Protein AF-A0A932WQ73-F1 (afdb_monomer)

Mean predicted aligned error: 16.13 Å

Radius of gyration: 24.66 Å; Cα contacts (8 Å, |Δi|>4): 97; chains: 1; bounding box: 41×48×71 Å

Solvent-accessible surface area (backbone atoms only — not comparable to full-atom values): 8072 Å² total; per-residue (Å²): 142,86,82,85,85,85,81,82,88,81,91,80,90,79,90,80,90,80,81,87,82,84,76,92,76,83,89,75,94,74,81,85,86,82,84,80,78,87,83,70,95,74,75,96,64,82,80,84,58,67,62,30,57,47,76,45,36,44,46,94,71,29,36,89,84,31,66,69,49,33,51,52,28,50,75,71,66,36,50,32,80,92,73,76,37,37,39,93,65,34,45,89,84,40,56,68,51,46,56,57,39,32,50,54,40,23,74,75,68,78,43,79,59,70,77,46,60,125

pLDDT: mean 77.66, std 22.3, range [39.38, 98.56]

Sequence (118 aa):
MKTCRFISIALLLALGCNGPTAPDTAKSNKEPVTTAGPADKKHEHTHDGWWCDEHGVPEEVCGLCNSKLAAEFQKKGDWCKEHDRPDSQCFLCHPELEAKFAAQYEAKYGKQPPKPKS

Secondary structure (DSSP, 8-state):
-----------------------------------S------------SSEETTTTEEGGG-TTT-HHHHHHHHHTT--BTTTTB-GGG-TTT-HHHHHHHHHHHHHHHSSPPPPP--

Structure (mmCIF, N/CA/C/O backbone):
data_AF-A0A932WQ73-F1
#
_entry.id   AF-A0A932WQ73-F1
#
loop_
_atom_site.group_PDB
_atom_site.id
_atom_site.type_symbol
_atom_site.label_atom_id
_atom_site.label_alt_id
_atom_site.label_comp_id
_atom_site.label_asym_id
_atom_site.label_entity_id
_atom_site.label_seq_id
_atom_site.pdbx_PDB_ins_code
_atom_site.Cartn_x
_atom_site.Cartn_y
_atom_site.Cartn_z
_atom_site.occupancy
_atom_site.B_iso_or_equiv
_atom_site.auth_seq_id
_atom_site.auth_comp_id
_atom_site.auth_asym_id
_atom_site.auth_atom_id
_atom_site.pdbx_PDB_model_num
ATOM 1 N N . MET A 1 1 ? 2.482 2.596 -48.021 1.00 55.72 1 MET A N 1
ATOM 2 C CA . MET A 1 1 ? 3.558 3.063 -48.926 1.00 55.72 1 MET A CA 1
ATOM 3 C C . MET A 1 1 ? 3.267 4.500 -49.334 1.00 55.72 1 MET A C 1
ATOM 5 O O . MET A 1 1 ? 2.332 4.680 -50.102 1.00 55.72 1 MET A O 1
ATOM 9 N N . LYS A 1 2 ? 3.984 5.484 -48.773 1.00 48.22 2 LYS A N 1
ATOM 10 C CA . LYS A 1 2 ? 4.381 6.780 -49.369 1.00 48.22 2 LYS A CA 1
ATOM 11 C C . LYS A 1 2 ? 4.991 7.645 -48.264 1.00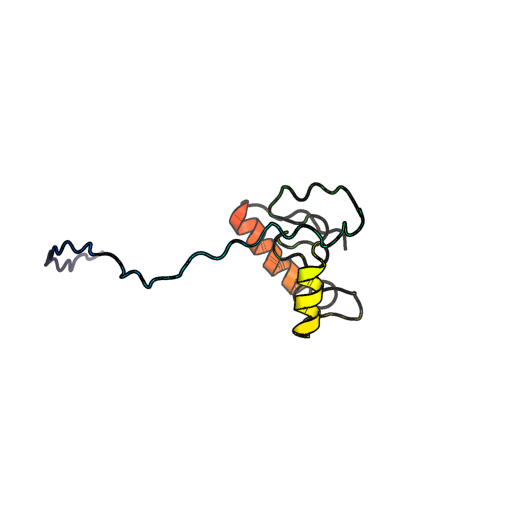 48.22 2 LYS A C 1
ATOM 13 O O . LYS A 1 2 ? 4.388 7.881 -47.225 1.00 48.22 2 LYS A O 1
ATOM 18 N N . THR A 1 3 ? 6.243 7.976 -48.501 1.00 51.44 3 THR A N 1
ATOM 19 C CA . THR A 1 3 ? 7.252 8.562 -47.628 1.00 51.44 3 THR A CA 1
ATOM 20 C C . THR A 1 3 ? 7.220 10.090 -47.617 1.00 51.44 3 THR A C 1
ATOM 22 O O . THR A 1 3 ? 6.694 10.714 -48.533 1.00 51.44 3 THR A O 1
ATOM 25 N N . CYS A 1 4 ? 7.934 10.638 -46.630 1.00 48.28 4 CYS A N 1
ATOM 26 C CA . CYS A 1 4 ? 8.635 11.925 -46.633 1.00 48.28 4 CYS A CA 1
ATOM 27 C C . CYS A 1 4 ? 7.814 13.217 -46.682 1.00 48.28 4 CYS A C 1
ATOM 29 O O . CYS A 1 4 ? 7.435 13.688 -47.749 1.00 48.28 4 CYS A O 1
ATOM 31 N N . ARG A 1 5 ? 7.812 13.921 -45.544 1.00 60.69 5 ARG A N 1
ATOM 32 C CA . ARG A 1 5 ? 8.319 15.300 -45.492 1.00 60.69 5 ARG A CA 1
ATOM 33 C C . ARG A 1 5 ? 9.200 15.472 -44.254 1.00 60.69 5 ARG A C 1
ATOM 35 O O . ARG A 1 5 ? 8.714 15.733 -43.163 1.00 60.69 5 ARG A O 1
ATOM 42 N N . PHE A 1 6 ? 10.501 15.280 -44.453 1.00 50.97 6 PHE A N 1
ATOM 43 C CA . PHE A 1 6 ? 11.533 15.795 -43.562 1.00 50.97 6 PHE A CA 1
ATOM 44 C C . PHE A 1 6 ? 11.667 17.295 -43.833 1.00 50.97 6 PHE A C 1
ATOM 46 O O . PHE A 1 6 ? 11.963 17.686 -44.962 1.00 50.97 6 PHE A O 1
ATOM 53 N N . ILE A 1 7 ? 11.434 18.120 -42.816 1.00 65.19 7 ILE A N 1
ATOM 54 C CA . ILE A 1 7 ? 11.855 19.521 -42.800 1.00 65.19 7 ILE A CA 1
ATOM 55 C C . ILE A 1 7 ? 12.952 19.604 -41.742 1.00 65.19 7 ILE A C 1
ATOM 57 O O . ILE A 1 7 ? 12.689 19.539 -40.544 1.00 65.19 7 ILE A O 1
ATOM 61 N N . SER A 1 8 ? 14.189 19.653 -42.226 1.00 54.38 8 SER A N 1
ATOM 62 C CA . SER A 1 8 ? 15.370 20.070 -41.470 1.00 54.38 8 SER A CA 1
ATOM 63 C C . SER A 1 8 ? 15.388 21.596 -41.311 1.00 54.38 8 SER A C 1
ATOM 65 O O . SER A 1 8 ? 14.662 22.280 -42.031 1.00 54.38 8 SER A O 1
ATOM 67 N N . ILE A 1 9 ? 16.327 22.081 -40.478 1.00 57.19 9 ILE A N 1
ATOM 68 C CA . ILE A 1 9 ? 16.728 23.479 -40.167 1.00 57.19 9 ILE A CA 1
ATOM 69 C C . ILE A 1 9 ? 16.149 23.910 -38.797 1.00 57.19 9 ILE A C 1
ATOM 71 O O . ILE A 1 9 ? 14.952 23.814 -38.591 1.00 57.19 9 ILE A O 1
ATOM 75 N N . ALA A 1 10 ? 16.893 24.367 -37.785 1.00 56.12 10 ALA A N 1
ATOM 76 C CA . ALA A 1 10 ? 18.275 24.826 -37.678 1.00 56.12 10 ALA A CA 1
ATOM 77 C C . ALA A 1 10 ? 18.835 24.565 -36.268 1.00 56.12 10 ALA A C 1
ATOM 79 O O . ALA A 1 10 ? 18.133 24.622 -35.262 1.00 56.12 10 ALA A O 1
ATOM 80 N N . LEU A 1 11 ? 20.147 24.363 -36.256 1.00 58.19 11 LEU A N 1
ATOM 81 C CA . LEU A 1 11 ? 21.073 24.446 -35.138 1.00 58.19 11 LEU A CA 1
ATOM 82 C C . LEU A 1 11 ? 21.112 25.875 -34.557 1.00 58.19 11 LEU A C 1
ATOM 84 O O . LEU A 1 11 ? 21.349 26.822 -35.304 1.00 58.19 11 LEU A O 1
ATOM 88 N N . LEU A 1 12 ? 20.979 26.018 -33.236 1.00 59.03 12 LEU A N 1
ATOM 89 C CA . LEU A 1 12 ? 21.418 27.197 -32.480 1.00 59.03 12 LEU A CA 1
ATOM 90 C C . LEU A 1 12 ? 22.063 26.725 -31.171 1.00 59.03 12 LEU A C 1
ATOM 92 O O . LEU A 1 12 ? 21.389 26.251 -30.259 1.00 59.03 12 LEU A O 1
ATOM 96 N N . LEU A 1 13 ? 23.393 26.825 -31.120 1.00 57.06 13 LEU A N 1
ATOM 97 C CA . LEU A 1 13 ? 24.189 26.716 -29.903 1.00 57.06 13 LEU A CA 1
ATOM 98 C C . LEU A 1 13 ? 24.054 28.007 -29.087 1.00 57.06 13 LEU A C 1
ATOM 100 O O . LEU A 1 13 ? 24.279 29.091 -29.620 1.00 57.06 13 LEU A O 1
ATOM 104 N N . ALA A 1 14 ? 23.822 27.877 -27.784 1.00 60.72 14 ALA A N 1
ATOM 105 C CA . ALA A 1 14 ? 24.261 28.863 -26.804 1.00 60.72 14 ALA A CA 1
ATOM 106 C C . ALA A 1 14 ? 24.668 28.135 -25.517 1.00 60.72 14 ALA A C 1
ATOM 108 O O . ALA A 1 14 ? 23.843 27.533 -24.833 1.00 60.72 14 ALA A O 1
ATOM 109 N N . LEU A 1 15 ? 25.971 28.169 -25.229 1.00 59.59 15 LEU A N 1
ATOM 110 C CA . LEU A 1 15 ? 26.528 27.847 -23.923 1.00 59.59 15 LEU A CA 1
ATOM 111 C C . LEU A 1 15 ? 26.069 28.904 -22.912 1.00 59.59 15 LEU A C 1
ATOM 113 O O . LEU A 1 15 ? 26.158 30.099 -23.187 1.00 59.59 15 LEU A O 1
ATOM 117 N N . GLY A 1 16 ? 25.657 28.466 -21.724 1.00 44.72 16 GLY A N 1
ATOM 118 C CA . GLY A 1 16 ? 25.342 29.353 -20.610 1.00 44.72 16 GLY A CA 1
ATOM 119 C C . GLY A 1 16 ? 25.384 28.623 -19.272 1.00 44.72 16 GLY A C 1
ATOM 120 O O . GLY A 1 16 ? 24.346 28.253 -18.739 1.00 44.72 16 GLY A O 1
ATOM 121 N N . CYS A 1 17 ? 26.585 28.431 -18.724 1.00 49.69 17 CYS A N 1
ATOM 122 C CA . CYS A 1 17 ? 26.777 28.300 -17.280 1.00 49.69 17 CYS A CA 1
ATOM 123 C C . CYS A 1 17 ? 26.921 29.713 -16.710 1.00 49.69 17 CYS A C 1
ATOM 125 O O . CYS A 1 17 ? 27.863 30.410 -17.079 1.00 49.69 17 CYS A O 1
ATOM 127 N N . ASN A 1 18 ? 26.053 30.121 -15.786 1.00 51.62 18 ASN A N 1
ATOM 128 C CA . ASN A 1 18 ? 26.478 31.007 -14.707 1.00 51.62 18 ASN A CA 1
ATOM 129 C C . ASN A 1 18 ? 25.588 30.812 -13.477 1.00 51.62 18 ASN A C 1
ATOM 131 O O . ASN A 1 18 ? 24.363 30.836 -13.570 1.00 51.62 18 ASN A O 1
ATOM 135 N N . GLY A 1 19 ? 26.253 30.504 -12.364 1.00 50.69 19 GLY A N 1
ATOM 136 C CA . GLY A 1 19 ? 25.677 29.924 -11.158 1.00 50.69 19 GLY A CA 1
ATOM 137 C C . GLY A 1 19 ? 24.808 30.866 -10.317 1.00 50.69 19 GLY A C 1
ATOM 138 O O . GLY A 1 1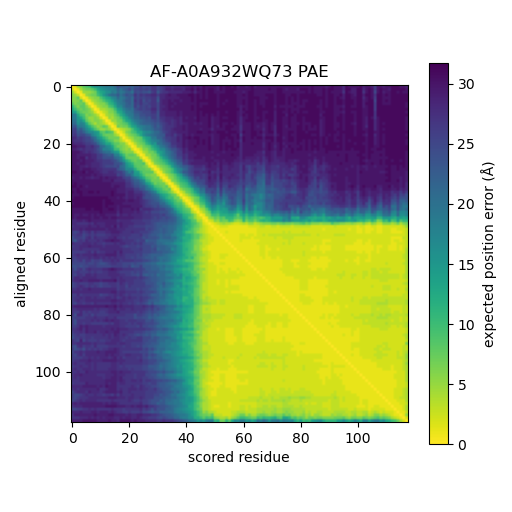9 ? 24.829 32.084 -10.500 1.00 50.69 19 GLY A O 1
ATOM 139 N N . PRO A 1 20 ? 24.046 30.292 -9.371 1.00 52.12 20 PRO A N 1
ATOM 140 C CA . PRO A 1 20 ? 23.205 31.044 -8.460 1.00 52.12 20 PRO A CA 1
ATOM 141 C C . PRO A 1 20 ? 24.027 31.758 -7.381 1.00 52.12 20 PRO A C 1
ATOM 143 O O . PRO A 1 20 ? 24.887 31.187 -6.711 1.00 52.12 20 PRO A O 1
ATOM 146 N N . THR A 1 21 ? 23.691 33.032 -7.234 1.00 43.97 21 THR A N 1
ATOM 147 C CA . THR A 1 21 ? 23.991 33.944 -6.134 1.00 43.97 21 THR A CA 1
ATOM 148 C C . THR A 1 21 ? 23.830 33.295 -4.761 1.00 43.97 21 THR A C 1
ATOM 150 O O . THR A 1 21 ? 22.774 32.746 -4.444 1.00 43.97 21 THR A O 1
ATOM 153 N N . ALA A 1 22 ? 24.863 33.435 -3.933 1.00 54.09 22 ALA A N 1
ATOM 154 C CA . ALA A 1 22 ? 24.795 33.216 -2.497 1.00 54.09 22 ALA A CA 1
ATOM 155 C C . ALA A 1 22 ? 23.974 34.327 -1.820 1.00 54.09 22 ALA A C 1
ATOM 157 O O . ALA A 1 22 ? 24.160 35.502 -2.143 1.00 54.09 22 ALA A O 1
ATOM 158 N N . PRO A 1 23 ? 23.132 33.979 -0.840 1.00 51.81 23 PRO A N 1
ATOM 159 C CA . PRO A 1 23 ? 22.888 34.831 0.305 1.00 51.81 23 PRO A CA 1
ATOM 160 C C . PRO A 1 23 ? 23.623 34.274 1.526 1.00 51.81 23 PRO A C 1
ATOM 162 O O . PRO A 1 23 ? 23.574 33.080 1.828 1.00 51.81 23 PRO A O 1
ATOM 165 N N . ASP A 1 24 ? 24.307 35.176 2.219 1.00 50.38 24 ASP A N 1
ATOM 166 C CA . ASP A 1 24 ? 24.911 34.982 3.524 1.00 50.38 24 ASP A CA 1
ATOM 167 C C . ASP A 1 24 ? 23.978 34.238 4.484 1.00 50.38 24 ASP A C 1
ATOM 169 O O . ASP A 1 24 ? 22.825 34.617 4.701 1.00 50.38 24 ASP A O 1
ATOM 173 N N . THR A 1 25 ? 24.495 33.214 5.156 1.00 42.91 25 THR A N 1
ATOM 174 C CA . THR A 1 25 ? 23.986 32.902 6.488 1.00 42.91 25 THR A CA 1
ATOM 175 C C . THR A 1 25 ? 25.123 32.475 7.388 1.00 42.91 25 THR A C 1
ATOM 177 O O . THR A 1 25 ? 25.761 31.435 7.233 1.00 42.91 25 THR A O 1
ATOM 180 N N . ALA A 1 26 ? 25.369 33.373 8.330 1.00 47.31 26 ALA A N 1
ATOM 181 C CA . ALA A 1 26 ? 26.181 33.203 9.503 1.00 47.31 26 ALA A CA 1
ATOM 182 C C . ALA A 1 26 ? 25.976 31.832 10.164 1.00 47.31 26 ALA A C 1
ATOM 184 O O . ALA A 1 26 ? 24.868 31.419 10.498 1.00 47.31 26 ALA A O 1
ATOM 185 N N . LYS A 1 27 ? 27.111 31.179 10.399 1.00 46.78 27 LYS A N 1
ATOM 186 C CA . LYS A 1 27 ? 27.469 30.452 11.618 1.00 46.78 27 LYS A CA 1
ATOM 187 C C . LYS A 1 27 ? 26.372 30.416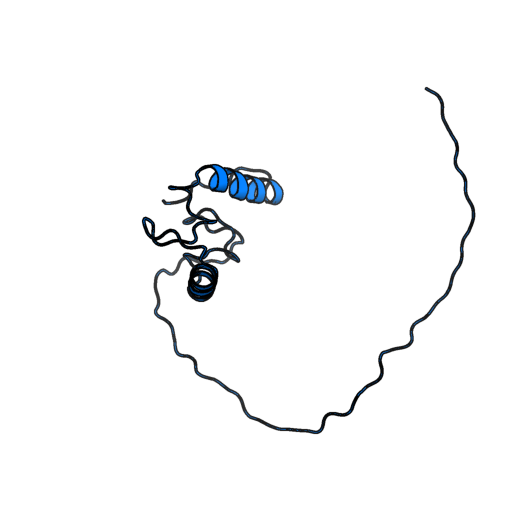 12.692 1.00 46.78 27 LYS A C 1
ATOM 189 O O . LYS A 1 27 ? 26.169 31.386 13.415 1.00 46.78 27 LYS A O 1
ATOM 194 N N . SER A 1 28 ? 25.788 29.240 12.890 1.00 43.84 28 SER A N 1
ATOM 195 C CA . SER A 1 28 ? 25.268 28.848 14.195 1.00 43.84 28 SER A CA 1
ATOM 196 C C . SER A 1 28 ? 25.561 27.372 14.421 1.00 43.84 28 SER A C 1
ATOM 198 O O . SER A 1 28 ? 24.977 26.493 13.792 1.00 43.84 28 SER A O 1
ATOM 200 N N . ASN A 1 29 ? 26.521 27.120 15.309 1.00 52.41 29 ASN A N 1
ATOM 201 C CA . ASN A 1 29 ? 26.659 25.838 15.979 1.00 52.41 29 ASN A CA 1
ATOM 202 C C . ASN A 1 29 ? 25.345 25.538 16.709 1.00 52.41 29 ASN A C 1
ATOM 204 O O . ASN A 1 29 ? 24.973 26.275 17.624 1.00 52.41 29 ASN A O 1
ATOM 208 N N . LYS A 1 30 ? 24.723 24.398 16.415 1.00 47.50 30 LYS A N 1
ATOM 209 C CA . LYS A 1 30 ? 24.035 23.641 17.456 1.00 47.50 30 LYS A CA 1
ATOM 210 C C . LYS A 1 30 ? 24.234 22.151 17.219 1.00 47.50 30 LYS A C 1
ATOM 212 O O . LYS A 1 30 ? 23.943 21.619 16.157 1.00 47.50 30 LYS A O 1
ATOM 217 N N . GLU A 1 31 ? 24.814 21.570 18.250 1.00 48.47 31 GLU A N 1
ATOM 218 C CA . GLU A 1 31 ? 25.047 20.170 18.565 1.00 48.47 31 GLU A CA 1
ATOM 219 C C . GLU A 1 31 ? 23.899 19.189 18.244 1.00 48.47 31 GLU A C 1
ATOM 221 O O . GLU A 1 31 ? 22.765 19.605 17.988 1.00 48.47 31 GLU A O 1
ATOM 226 N N . PRO A 1 32 ? 24.202 17.874 18.243 1.00 53.06 32 PRO A N 1
ATOM 227 C CA . PRO A 1 32 ? 23.391 16.839 17.620 1.00 53.06 32 PRO A CA 1
ATOM 228 C C . PRO A 1 32 ? 22.136 16.548 18.439 1.00 53.06 32 PRO A C 1
ATOM 230 O O . PRO A 1 32 ? 22.204 16.334 19.648 1.00 53.06 32 PRO A O 1
ATOM 233 N N . VAL A 1 33 ? 20.984 16.464 17.772 1.00 45.03 33 VAL A N 1
ATOM 234 C CA . VAL A 1 33 ? 19.781 15.905 18.392 1.00 45.03 33 VAL A CA 1
ATOM 235 C C . VAL A 1 33 ? 19.714 14.416 18.078 1.00 45.03 33 VAL A C 1
ATOM 237 O O . VAL A 1 33 ? 19.186 13.968 17.065 1.00 45.03 33 VAL A O 1
ATOM 240 N N . THR A 1 34 ? 20.307 13.638 18.976 1.00 44.81 34 THR A N 1
ATOM 241 C CA . THR A 1 34 ? 19.795 12.302 19.252 1.00 44.81 34 THR A CA 1
ATOM 242 C C . THR A 1 34 ? 18.563 12.432 20.148 1.00 44.81 34 THR A C 1
ATOM 244 O O . THR A 1 34 ? 18.513 13.309 21.014 1.00 44.81 34 THR A O 1
ATOM 247 N N . THR A 1 35 ? 17.627 11.498 19.970 1.00 43.16 35 THR A N 1
ATOM 248 C CA . THR A 1 35 ? 16.501 11.109 20.846 1.00 43.16 35 THR A CA 1
ATOM 249 C C . THR A 1 35 ? 15.095 11.461 20.344 1.00 43.16 35 THR A C 1
ATOM 251 O O . THR A 1 35 ? 14.449 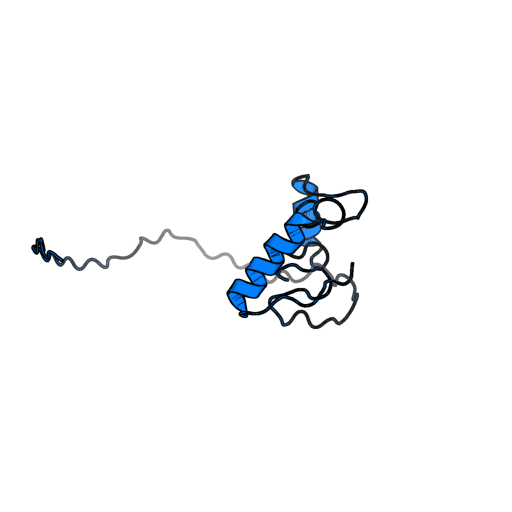12.396 20.807 1.00 43.16 35 THR A O 1
ATOM 254 N N . ALA A 1 36 ? 14.566 10.587 19.487 1.00 45.31 36 ALA A N 1
ATOM 255 C CA . ALA A 1 36 ? 13.258 9.978 19.723 1.00 45.31 36 ALA A CA 1
ATOM 256 C C . ALA A 1 36 ? 13.513 8.467 19.857 1.00 45.31 36 ALA A C 1
ATOM 258 O O . ALA A 1 36 ? 14.277 7.908 19.073 1.00 45.31 36 ALA A O 1
ATOM 259 N N . GLY A 1 37 ? 13.004 7.864 20.932 1.00 41.44 37 GLY A N 1
ATOM 260 C CA . GLY A 1 37 ? 13.413 6.545 21.416 1.00 41.44 37 GLY A CA 1
ATOM 261 C C . GLY A 1 37 ? 13.055 5.364 20.501 1.00 41.44 37 GLY A C 1
ATOM 262 O O . GLY A 1 37 ? 12.381 5.536 19.485 1.00 41.44 37 GLY A O 1
ATOM 263 N N . PRO A 1 38 ? 13.516 4.155 20.863 1.00 48.22 38 PRO A N 1
ATOM 264 C CA . PRO A 1 38 ? 13.285 2.944 20.090 1.00 48.22 38 PRO A CA 1
ATOM 265 C C . PRO A 1 38 ? 11.809 2.549 20.178 1.00 48.22 38 PRO A C 1
ATOM 267 O O . PRO A 1 38 ? 11.364 2.041 21.202 1.00 48.22 38 PRO A O 1
ATOM 270 N N . ALA A 1 39 ? 11.060 2.777 19.099 1.00 52.06 39 ALA A N 1
ATOM 271 C CA . ALA A 1 39 ? 9.782 2.113 18.888 1.00 52.06 39 ALA A CA 1
ATOM 272 C C . ALA A 1 39 ? 10.072 0.633 18.604 1.00 52.06 39 ALA A C 1
ATOM 274 O O . ALA A 1 39 ? 10.456 0.249 17.503 1.00 52.06 39 ALA A O 1
ATOM 275 N N . ASP A 1 40 ? 10.031 -0.142 19.681 1.00 50.03 40 ASP A N 1
ATOM 276 C CA . ASP A 1 40 ? 9.436 -1.469 19.772 1.00 50.03 40 ASP A CA 1
ATOM 277 C C . ASP A 1 40 ? 9.631 -2.392 18.563 1.00 50.03 40 ASP A C 1
ATOM 279 O O . ASP A 1 40 ? 8.948 -2.324 17.543 1.00 50.03 40 ASP A O 1
ATOM 283 N N . LYS A 1 41 ? 10.533 -3.357 18.751 1.00 60.69 41 LYS A N 1
A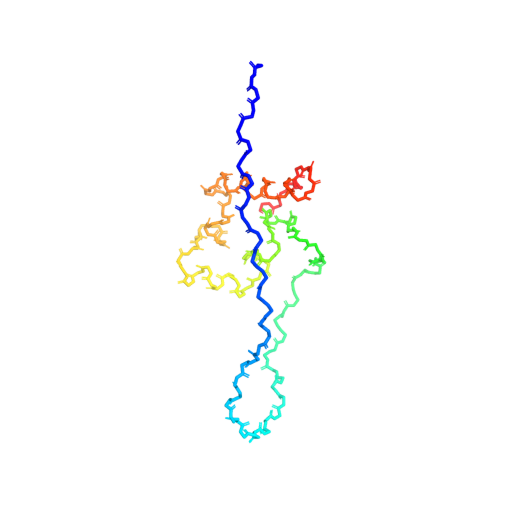TOM 284 C CA . LYS A 1 41 ? 10.659 -4.548 17.915 1.00 60.69 41 LYS A CA 1
ATOM 285 C C . LYS A 1 41 ? 9.292 -5.221 17.743 1.00 60.69 41 LYS A C 1
ATOM 287 O O . LYS A 1 41 ? 8.768 -5.802 18.696 1.00 60.69 41 LYS A O 1
ATOM 292 N N . LYS A 1 42 ? 8.767 -5.255 16.519 1.00 45.41 42 LYS A N 1
ATOM 293 C CA . LYS A 1 42 ? 7.776 -6.255 16.116 1.00 45.41 42 LYS A CA 1
ATOM 294 C C . LYS A 1 42 ? 8.078 -6.723 14.696 1.00 45.41 42 LYS A C 1
ATOM 296 O O . LYS A 1 42 ? 7.959 -5.963 13.751 1.00 45.41 42 LYS A O 1
ATOM 301 N N . HIS A 1 43 ? 8.481 -7.990 14.649 1.00 39.38 43 HIS A N 1
ATOM 302 C CA . HIS A 1 43 ? 8.907 -8.801 13.514 1.00 39.38 43 HIS A CA 1
ATOM 303 C C . HIS A 1 43 ? 10.140 -8.316 12.750 1.00 39.38 43 HIS A C 1
ATOM 305 O O . HIS A 1 43 ? 10.124 -7.356 11.994 1.00 39.38 43 HIS A O 1
ATOM 311 N N . GLU A 1 44 ? 11.220 -9.076 12.924 1.00 41.41 44 GLU A N 1
ATOM 312 C CA . GLU A 1 44 ? 12.369 -9.117 12.026 1.00 41.41 44 GLU A CA 1
ATOM 313 C C . GLU A 1 44 ? 11.925 -9.773 10.706 1.00 41.41 44 GLU A C 1
ATOM 315 O O . GLU A 1 44 ? 12.264 -10.911 10.396 1.00 41.41 44 GLU A O 1
ATOM 320 N N . HIS A 1 45 ? 11.069 -9.074 9.962 1.00 53.19 45 HIS A N 1
ATOM 321 C CA . HIS A 1 45 ? 10.955 -9.256 8.528 1.00 53.19 45 HIS A CA 1
ATOM 322 C C . HIS A 1 45 ? 11.953 -8.283 7.915 1.00 53.19 45 HIS A C 1
ATOM 324 O O . HIS A 1 45 ? 11.901 -7.072 8.126 1.00 53.19 45 HIS A O 1
ATOM 330 N N . THR A 1 46 ? 12.941 -8.837 7.229 1.00 56.88 46 THR A N 1
ATOM 331 C CA . THR A 1 46 ? 13.897 -8.079 6.435 1.00 56.88 46 THR A CA 1
ATOM 332 C C . THR A 1 46 ? 13.140 -7.358 5.319 1.00 56.88 46 THR A C 1
ATOM 334 O O . THR A 1 46 ? 12.896 -7.936 4.261 1.00 56.88 46 THR A O 1
ATOM 337 N N . HIS A 1 47 ? 12.749 -6.104 5.555 1.00 68.25 47 HIS A N 1
ATOM 338 C CA . HIS A 1 47 ? 12.175 -5.187 4.561 1.00 68.25 47 HIS A CA 1
ATOM 339 C C . HIS A 1 47 ? 13.260 -4.667 3.597 1.00 68.25 47 HIS A C 1
ATOM 341 O O . HIS A 1 47 ? 13.369 -3.472 3.335 1.00 68.25 47 HIS A O 1
ATOM 347 N N . ASP A 1 48 ? 14.117 -5.562 3.098 1.00 74.19 48 ASP A N 1
ATOM 348 C CA . ASP A 1 48 ? 15.244 -5.215 2.221 1.00 74.19 48 ASP A CA 1
ATOM 349 C C . ASP A 1 48 ? 14.809 -5.078 0.746 1.00 74.19 48 ASP A C 1
ATOM 351 O O . ASP A 1 48 ? 15.587 -4.663 -0.117 1.00 74.19 48 ASP A O 1
ATOM 355 N N . GLY A 1 49 ? 13.564 -5.457 0.436 1.00 87.81 49 GLY A N 1
ATOM 356 C CA . GLY A 1 49 ? 12.968 -5.407 -0.896 1.00 87.81 49 GLY A CA 1
ATOM 357 C C . GLY A 1 49 ? 12.139 -4.148 -1.159 1.00 87.81 49 GLY A C 1
ATOM 358 O O . GLY A 1 49 ? 11.851 -3.355 -0.275 1.00 87.81 49 GLY A O 1
ATOM 359 N N . TRP A 1 50 ? 11.718 -3.968 -2.415 1.00 95.31 50 TRP A N 1
ATOM 360 C CA . TRP A 1 50 ? 10.784 -2.893 -2.789 1.00 95.31 50 TRP A CA 1
ATOM 361 C C . TRP A 1 50 ? 9.320 -3.241 -2.470 1.00 95.31 50 TRP A C 1
ATOM 363 O O . TRP A 1 50 ? 8.487 -2.346 -2.365 1.00 95.31 50 TRP A O 1
ATOM 373 N N . TRP A 1 51 ? 8.991 -4.527 -2.340 1.00 96.00 51 TRP A N 1
ATOM 374 C CA . TRP A 1 51 ? 7.624 -5.028 -2.207 1.00 96.00 51 TRP A CA 1
ATOM 375 C C . TRP A 1 51 ? 7.388 -5.655 -0.836 1.00 96.00 51 TRP A C 1
ATOM 377 O O . TRP A 1 51 ? 8.206 -6.456 -0.392 1.00 96.00 51 TRP A O 1
ATOM 387 N N . CYS A 1 52 ? 6.256 -5.327 -0.213 1.00 95.00 52 CYS A N 1
ATOM 388 C CA . CYS A 1 52 ? 5.808 -5.943 1.025 1.00 95.00 52 CYS A CA 1
ATOM 389 C C . CYS A 1 52 ? 4.983 -7.193 0.702 1.00 95.00 52 CYS A C 1
ATOM 391 O O . CYS A 1 52 ? 3.810 -7.099 0.330 1.00 95.00 52 CYS A O 1
ATOM 393 N N . ASP A 1 53 ? 5.590 -8.369 0.858 1.00 92.81 53 ASP A N 1
ATOM 394 C CA . ASP A 1 53 ? 4.936 -9.655 0.576 1.00 92.81 53 ASP A CA 1
ATOM 395 C C . ASP A 1 53 ? 3.731 -9.924 1.489 1.00 92.81 53 ASP A C 1
ATOM 397 O O . ASP A 1 53 ? 2.839 -10.687 1.129 1.00 92.81 53 ASP A O 1
ATOM 401 N N . GLU A 1 54 ? 3.689 -9.309 2.671 1.00 92.81 54 GLU A N 1
ATOM 402 C CA . GLU A 1 54 ? 2.589 -9.486 3.619 1.00 92.81 54 GLU A CA 1
ATOM 403 C C . GLU A 1 54 ? 1.381 -8.633 3.227 1.00 92.81 54 GLU A C 1
ATOM 405 O O . GLU A 1 54 ? 0.276 -9.153 3.121 1.00 92.81 54 GLU A O 1
ATOM 410 N N . HIS A 1 55 ? 1.593 -7.355 2.909 1.00 94.38 55 HIS A N 1
ATOM 411 C CA . HIS A 1 55 ? 0.500 -6.395 2.730 1.00 94.38 55 HIS A CA 1
ATOM 412 C C . HIS A 1 55 ? 0.169 -6.067 1.267 1.00 94.38 55 HIS A C 1
ATOM 414 O O . HIS A 1 55 ? -0.811 -5.362 1.010 1.00 94.38 55 HIS A O 1
ATOM 420 N N . GLY A 1 56 ? 0.955 -6.577 0.312 1.00 95.25 56 GLY A N 1
ATOM 421 C CA . GLY A 1 56 ? 0.668 -6.505 -1.124 1.00 95.25 56 GLY A CA 1
ATOM 422 C C . GLY A 1 56 ? 0.792 -5.104 -1.717 1.00 95.25 56 GLY A C 1
ATOM 423 O O . GLY A 1 56 ? 0.057 -4.748 -2.636 1.00 95.25 56 GLY A O 1
ATOM 424 N N . VAL A 1 57 ? 1.697 -4.298 -1.167 1.00 96.81 57 VAL A N 1
ATOM 425 C CA . VAL A 1 57 ? 1.989 -2.927 -1.602 1.00 96.81 57 VAL A CA 1
ATOM 426 C C . VAL A 1 57 ? 3.502 -2.689 -1.583 1.00 96.81 57 VAL A C 1
ATOM 428 O O . VAL A 1 57 ? 4.226 -3.428 -0.912 1.00 96.81 57 VAL A O 1
ATOM 431 N N . PRO A 1 58 ? 4.02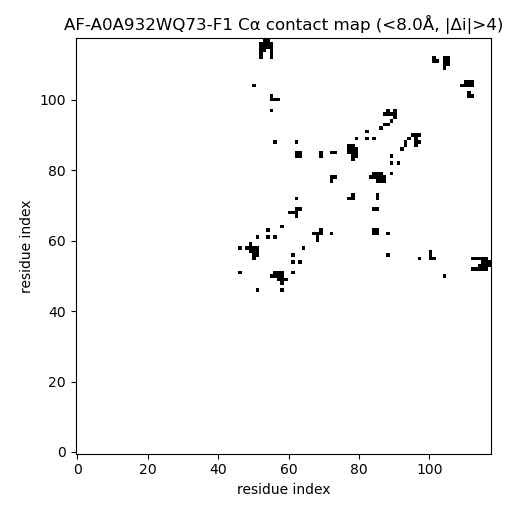0 -1.666 -2.283 1.00 96.88 58 PRO A N 1
ATOM 432 C CA . PRO A 1 58 ? 5.419 -1.280 -2.137 1.00 96.88 58 PRO A CA 1
ATOM 433 C C . PRO A 1 58 ? 5.753 -0.910 -0.685 1.00 96.88 58 PRO A C 1
ATOM 435 O O . PRO A 1 58 ? 4.974 -0.219 -0.026 1.00 96.88 58 PRO A O 1
ATOM 438 N N . GLU A 1 59 ? 6.920 -1.331 -0.197 1.00 95.44 59 GLU A N 1
ATOM 439 C CA . GLU A 1 59 ? 7.365 -1.098 1.189 1.00 95.44 59 GLU A CA 1
ATOM 440 C C . GLU A 1 59 ? 7.348 0.393 1.547 1.00 95.44 59 GLU A C 1
ATOM 442 O O . GLU A 1 59 ? 6.900 0.796 2.619 1.00 95.44 59 GLU A O 1
ATOM 447 N N . GLU A 1 60 ? 7.746 1.238 0.594 1.00 95.19 60 GLU A N 1
ATOM 448 C CA . GLU A 1 60 ? 7.793 2.693 0.751 1.00 95.19 60 GLU A CA 1
ATOM 449 C C . GLU A 1 60 ? 6.424 3.347 0.998 1.00 95.19 60 GLU A C 1
ATOM 451 O O . GLU A 1 60 ? 6.372 4.456 1.528 1.00 95.19 60 GLU A O 1
ATOM 456 N N . VAL A 1 61 ? 5.322 2.686 0.624 1.00 95.88 61 VAL A N 1
ATOM 457 C CA . VAL A 1 61 ? 3.958 3.181 0.857 1.00 95.88 61 VAL A CA 1
ATOM 458 C C . VAL A 1 61 ? 3.178 2.327 1.850 1.00 95.88 61 VAL A C 1
ATOM 460 O O . VAL A 1 61 ? 2.038 2.669 2.152 1.00 95.88 61 VAL A O 1
ATOM 463 N N . CYS A 1 62 ? 3.751 1.243 2.376 1.00 96.12 62 CYS A N 1
ATOM 464 C CA . CYS A 1 62 ? 3.038 0.316 3.244 1.00 96.12 62 CYS A CA 1
ATOM 465 C C . CYS A 1 62 ? 2.652 0.980 4.572 1.00 96.12 62 CYS A C 1
ATOM 467 O O . CYS A 1 62 ? 3.478 1.161 5.471 1.00 96.12 62 CYS A O 1
ATOM 469 N N . GLY A 1 63 ? 1.369 1.327 4.720 1.00 96.06 63 GLY A N 1
ATOM 470 C CA . GLY A 1 63 ? 0.870 1.943 5.949 1.00 96.06 63 GLY A CA 1
ATOM 471 C C . GLY A 1 63 ? 0.848 0.974 7.130 1.00 96.06 63 GLY A C 1
ATOM 472 O O . GLY A 1 63 ? 0.842 1.420 8.268 1.00 96.06 63 GLY A O 1
ATOM 473 N N . LEU A 1 64 ? 0.874 -0.337 6.875 1.00 94.88 64 LEU A N 1
ATOM 474 C CA . LEU A 1 64 ? 0.884 -1.362 7.922 1.00 94.88 64 LEU A CA 1
ATOM 475 C C . LEU A 1 64 ? 2.291 -1.648 8.468 1.00 94.88 64 LEU A C 1
ATOM 477 O O . LEU A 1 64 ? 2.429 -1.994 9.637 1.00 94.88 64 LEU A O 1
ATOM 481 N N . CYS A 1 65 ? 3.338 -1.426 7.669 1.00 94.69 65 CYS A N 1
ATOM 482 C CA . CYS A 1 65 ? 4.730 -1.559 8.116 1.00 94.69 65 CYS A CA 1
ATOM 483 C C . CYS A 1 65 ? 5.301 -0.249 8.682 1.00 94.69 65 CYS A C 1
ATOM 485 O O . CYS A 1 65 ? 6.224 -0.274 9.493 1.00 94.69 65 CYS A O 1
ATOM 487 N N . ASN A 1 66 ? 4.762 0.909 8.286 1.00 95.06 66 ASN A N 1
ATOM 488 C CA . ASN A 1 66 ? 5.279 2.213 8.693 1.00 95.06 66 ASN A CA 1
ATOM 489 C C . ASN A 1 66 ? 4.229 3.030 9.461 1.00 95.06 66 ASN A C 1
ATOM 491 O O . ASN A 1 66 ? 3.336 3.645 8.876 1.00 95.06 66 ASN A O 1
ATOM 495 N N . SER A 1 67 ? 4.398 3.117 10.783 1.00 95.88 67 SER A N 1
ATOM 496 C CA . SER A 1 67 ? 3.490 3.848 11.680 1.00 95.88 67 SER A CA 1
ATOM 497 C C . SER A 1 67 ? 3.381 5.343 11.366 1.00 95.88 67 SER A C 1
ATOM 499 O O . SER A 1 67 ? 2.322 5.943 11.557 1.00 95.88 67 SER A O 1
ATOM 501 N N . LYS A 1 68 ? 4.442 5.959 10.830 1.00 96.75 68 LYS A N 1
ATOM 502 C CA . LYS A 1 68 ? 4.396 7.355 10.382 1.00 96.75 68 LYS A CA 1
ATOM 503 C C . LYS A 1 68 ? 3.501 7.503 9.152 1.00 96.75 68 LYS A C 1
ATOM 505 O O . LYS A 1 68 ? 2.728 8.454 9.091 1.00 96.75 68 LYS A O 1
ATOM 510 N N . LEU A 1 69 ? 3.566 6.570 8.198 1.00 97.50 69 LEU A N 1
ATOM 511 C CA . LEU A 1 69 ? 2.648 6.563 7.054 1.00 97.50 69 LEU A CA 1
ATOM 512 C C . LEU A 1 69 ? 1.211 6.286 7.497 1.00 97.50 69 LEU A C 1
ATOM 514 O O . LEU A 1 69 ? 0.316 6.999 7.054 1.00 97.50 69 LEU A O 1
ATOM 518 N N . ALA A 1 70 ? 0.988 5.336 8.411 1.00 97.69 70 ALA A N 1
ATOM 519 C CA . ALA A 1 70 ? -0.333 5.087 8.994 1.00 97.69 70 ALA A CA 1
ATOM 520 C C . ALA A 1 70 ? -0.955 6.368 9.570 1.00 97.69 70 ALA A C 1
ATOM 522 O O . ALA A 1 70 ? -2.094 6.705 9.252 1.00 97.69 70 ALA A O 1
ATOM 523 N N . ALA A 1 71 ? -0.188 7.116 10.370 1.00 98.06 71 ALA A N 1
ATOM 524 C CA . ALA A 1 71 ? -0.641 8.375 10.952 1.00 98.06 71 ALA A CA 1
ATOM 525 C C . ALA A 1 71 ? -0.971 9.428 9.879 1.00 98.06 71 ALA A C 1
ATOM 527 O O . ALA A 1 71 ? -1.966 10.144 9.998 1.00 98.06 71 ALA A O 1
ATOM 528 N N . GLU A 1 72 ? -0.181 9.504 8.805 1.00 98.38 72 GLU A N 1
ATOM 529 C CA . GLU A 1 72 ? -0.448 10.406 7.681 1.00 98.38 72 GLU A CA 1
ATOM 530 C C . GLU A 1 72 ? -1.715 10.016 6.905 1.00 98.38 72 GLU A C 1
ATOM 532 O O . GLU A 1 72 ? -2.489 10.896 6.526 1.00 98.38 72 GLU A O 1
ATOM 537 N N . PHE A 1 73 ? -1.965 8.720 6.701 1.00 98.56 73 PHE A N 1
ATOM 538 C CA . PHE A 1 73 ? -3.202 8.215 6.100 1.00 98.56 73 PHE A CA 1
ATOM 539 C C . PHE A 1 73 ? -4.423 8.553 6.964 1.00 98.56 73 PHE A C 1
ATOM 541 O O . PHE A 1 73 ? -5.376 9.162 6.474 1.00 98.56 73 PHE A O 1
ATOM 548 N N . GLN A 1 74 ? -4.354 8.299 8.275 1.00 98.31 74 GLN A N 1
ATOM 549 C CA . GLN A 1 74 ? -5.410 8.662 9.228 1.00 98.31 74 GLN A CA 1
ATOM 550 C C . GLN A 1 74 ? -5.693 10.166 9.238 1.00 98.31 74 GLN A C 1
ATOM 552 O O . GLN A 1 74 ? -6.848 10.583 9.176 1.00 98.31 74 GLN A O 1
ATOM 557 N N . LYS A 1 75 ? -4.647 10.998 9.252 1.00 98.50 75 LYS A N 1
ATOM 558 C CA . LYS A 1 75 ? -4.774 12.460 9.205 1.00 98.50 75 LYS A CA 1
ATOM 559 C C . LYS A 1 75 ? -5.450 12.949 7.923 1.00 98.50 75 LYS A C 1
ATOM 561 O O . LYS A 1 75 ? -6.159 13.951 7.954 1.00 98.50 75 LYS A O 1
ATOM 566 N N . LYS A 1 76 ? -5.234 12.255 6.804 1.00 98.12 76 LYS A N 1
ATOM 567 C CA . LYS A 1 76 ? -5.878 12.537 5.512 1.00 98.12 76 LYS A CA 1
ATOM 568 C C . LYS A 1 76 ? -7.304 11.986 5.414 1.00 98.12 76 LYS A C 1
ATOM 570 O O . LYS A 1 76 ? -7.970 12.251 4.419 1.00 98.12 76 LYS A O 1
ATOM 575 N N . GLY A 1 77 ? -7.773 11.245 6.420 1.00 98.25 77 GLY A N 1
ATOM 576 C CA . GLY A 1 77 ? -9.058 10.546 6.386 1.00 98.25 77 GLY A CA 1
ATOM 577 C C . GLY A 1 77 ? -9.050 9.284 5.519 1.00 98.25 77 GLY A C 1
ATOM 578 O O . GLY A 1 77 ? -10.104 8.698 5.299 1.00 98.25 77 GLY A O 1
ATOM 579 N N . ASP A 1 78 ? -7.880 8.855 5.048 1.00 98.50 78 ASP A N 1
ATOM 580 C CA . ASP A 1 78 ? -7.686 7.654 4.239 1.00 98.50 78 ASP A CA 1
ATOM 581 C C . ASP A 1 78 ? -7.478 6.442 5.155 1.00 98.50 78 ASP A C 1
ATOM 583 O O . ASP A 1 78 ? -6.388 5.882 5.246 1.00 98.50 78 ASP A O 1
ATOM 587 N N . TRP A 1 79 ? -8.506 6.086 5.926 1.00 98.50 79 TRP A N 1
ATOM 588 C CA . TRP A 1 79 ? -8.425 4.999 6.900 1.00 98.50 79 TRP A CA 1
ATOM 589 C C . TRP A 1 79 ? -9.694 4.156 6.920 1.00 98.50 79 TRP A C 1
ATOM 591 O O . TRP A 1 79 ? -10.775 4.639 7.272 1.00 98.50 79 TRP A O 1
ATOM 601 N N . CYS A 1 80 ? -9.543 2.872 6.614 1.00 98.19 80 CYS A N 1
ATOM 602 C CA . CYS A 1 80 ? -10.587 1.881 6.783 1.00 98.19 80 CYS A CA 1
ATOM 603 C C . CYS A 1 80 ? -10.618 1.447 8.252 1.00 98.19 80 CYS A C 1
ATOM 605 O O . CYS A 1 80 ? -9.721 0.753 8.726 1.00 98.19 80 CYS A O 1
ATOM 607 N N . LYS A 1 81 ? -11.657 1.857 8.987 1.00 97.31 81 LYS A N 1
ATOM 608 C CA . LYS A 1 81 ? -11.810 1.524 10.415 1.00 97.31 81 LYS A CA 1
ATOM 609 C C . LYS A 1 81 ? -12.184 0.066 10.671 1.00 97.31 81 LYS A C 1
ATOM 611 O O . LYS A 1 81 ? -11.924 -0.429 11.754 1.00 97.31 81 LYS A O 1
ATOM 616 N N . GLU A 1 82 ? -12.826 -0.593 9.710 1.00 97.62 82 GLU A N 1
ATOM 617 C CA . GLU A 1 82 ? -13.254 -1.991 9.859 1.00 97.62 82 GLU A CA 1
ATOM 618 C C . GLU A 1 82 ? -12.068 -2.962 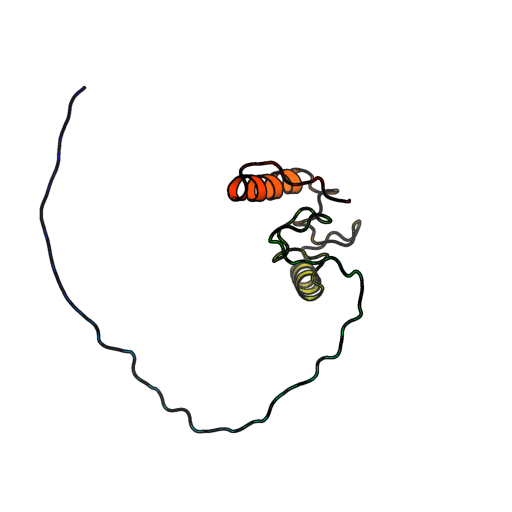9.793 1.00 97.62 82 GLU A C 1
ATOM 620 O O . GLU A 1 82 ? -12.085 -4.007 10.434 1.00 97.62 82 GLU A O 1
ATOM 625 N N . HIS A 1 83 ? -11.020 -2.581 9.055 1.00 96.12 83 HIS A N 1
ATOM 626 C CA . HIS A 1 83 ? -9.861 -3.426 8.764 1.00 96.12 83 HIS A CA 1
ATOM 627 C C . HIS A 1 83 ? -8.527 -2.804 9.207 1.00 96.12 83 HIS A C 1
ATOM 629 O O . HIS A 1 83 ? -7.472 -3.257 8.770 1.00 96.12 83 HIS A O 1
ATOM 635 N N . ASP A 1 84 ? -8.578 -1.743 10.022 1.00 96.25 84 ASP A N 1
ATOM 636 C CA . ASP A 1 84 ? -7.433 -1.049 10.632 1.00 96.25 84 ASP A CA 1
ATOM 637 C C . ASP A 1 84 ? -6.237 -0.812 9.693 1.00 96.25 84 ASP A C 1
ATOM 639 O O . ASP A 1 84 ? -5.075 -1.044 10.034 1.00 96.25 84 ASP A O 1
ATOM 643 N N . ARG A 1 85 ? -6.518 -0.318 8.484 1.00 96.56 85 ARG A N 1
ATOM 644 C CA . ARG A 1 85 ? -5.497 -0.043 7.464 1.00 96.56 85 ARG A CA 1
ATOM 645 C C . ARG A 1 85 ? -5.854 1.171 6.607 1.00 96.56 85 ARG A C 1
ATOM 647 O O . ARG A 1 85 ? -7.016 1.583 6.611 1.00 96.56 85 ARG A O 1
ATOM 654 N N . PRO A 1 86 ? -4.902 1.739 5.839 1.00 98.25 86 PRO A N 1
ATOM 655 C CA . PRO A 1 86 ? -5.229 2.798 4.890 1.00 98.25 86 PRO A CA 1
ATOM 656 C C . PRO A 1 86 ? -6.339 2.346 3.942 1.00 98.25 86 PRO A C 1
ATOM 658 O O . PRO A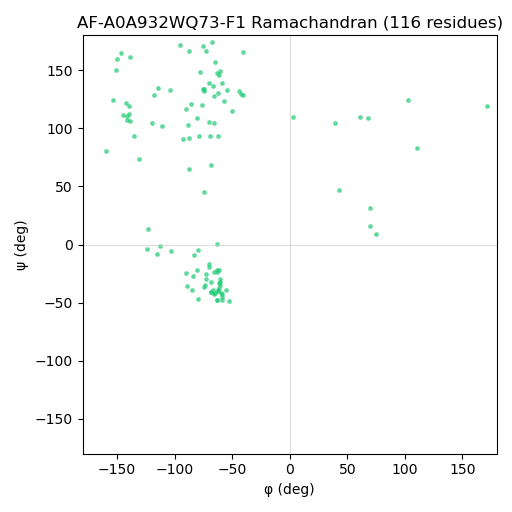 1 86 ? -6.269 1.234 3.412 1.00 98.25 86 PRO A O 1
ATOM 661 N N . ASP A 1 87 ? -7.360 3.178 3.739 1.00 98.31 87 ASP A N 1
ATOM 662 C CA . ASP A 1 87 ? -8.507 2.806 2.900 1.00 98.31 87 ASP A CA 1
ATOM 663 C C . ASP A 1 87 ? -8.054 2.557 1.453 1.00 98.31 87 ASP A C 1
ATOM 665 O O . ASP A 1 87 ? -8.361 1.520 0.871 1.00 98.31 87 ASP A O 1
ATOM 669 N N . SER A 1 88 ? -7.142 3.392 0.953 1.00 97.81 88 SER A N 1
ATOM 670 C CA . SER A 1 88 ? -6.416 3.239 -0.316 1.00 97.81 88 SER A CA 1
ATOM 671 C C . SER A 1 88 ? -5.493 2.017 -0.413 1.00 97.81 88 SER A C 1
ATOM 673 O O . SER A 1 88 ? -4.833 1.810 -1.436 1.00 97.81 88 SER A O 1
ATOM 675 N N . GLN A 1 89 ? -5.425 1.201 0.633 1.00 97.38 89 GLN A N 1
ATOM 676 C CA . GLN A 1 89 ? -4.737 -0.084 0.633 1.00 97.38 89 GLN A CA 1
ATOM 677 C C . GLN A 1 89 ? -5.682 -1.219 1.035 1.00 97.38 89 GLN A C 1
ATOM 679 O O . GLN A 1 89 ? -5.273 -2.367 0.996 1.00 97.38 89 GLN A O 1
ATOM 684 N N . CYS A 1 90 ? -6.936 -0.958 1.407 1.00 97.19 90 CYS A N 1
ATOM 685 C CA . CYS A 1 90 ? -7.825 -1.974 1.953 1.00 97.19 90 CYS A CA 1
ATOM 686 C C . CYS A 1 90 ? -8.431 -2.876 0.871 1.00 97.19 90 CYS A C 1
ATOM 688 O O . CYS A 1 90 ? -9.495 -2.587 0.334 1.00 97.19 90 CYS A O 1
ATOM 690 N N . PHE A 1 91 ? -7.795 -4.017 0.597 1.00 95.25 91 PHE A N 1
ATOM 691 C CA . PHE A 1 91 ? -8.266 -4.970 -0.424 1.00 95.25 91 PHE A CA 1
ATOM 692 C C . PHE A 1 91 ? -9.560 -5.704 -0.044 1.00 95.25 91 PHE A C 1
ATOM 694 O O . PHE A 1 91 ? -10.230 -6.250 -0.915 1.00 95.25 91 PHE A O 1
ATOM 701 N N . LEU A 1 92 ? -9.932 -5.698 1.241 1.00 94.75 92 LEU A N 1
ATOM 702 C CA . LEU A 1 92 ? -11.200 -6.266 1.709 1.00 94.75 92 LEU A CA 1
ATOM 703 C C . LEU A 1 92 ? -12.394 -5.375 1.338 1.00 94.75 92 LEU A C 1
ATOM 705 O O . LEU A 1 92 ? -13.460 -5.890 1.013 1.00 94.75 92 LEU A O 1
ATOM 709 N N . CYS A 1 93 ? -12.204 -4.053 1.338 1.00 96.94 93 CYS A N 1
ATOM 710 C CA . CYS A 1 93 ? -13.221 -3.099 0.891 1.00 96.94 93 CYS A CA 1
ATOM 711 C C . CYS A 1 93 ? -13.122 -2.805 -0.613 1.00 96.94 93 CYS A C 1
ATOM 713 O O . CYS A 1 93 ? -14.149 -2.649 -1.269 1.00 96.94 93 CYS A O 1
ATOM 715 N N . HIS A 1 94 ? -11.898 -2.764 -1.147 1.00 96.12 94 HIS A N 1
ATOM 716 C CA . HIS A 1 94 ? -11.577 -2.335 -2.510 1.00 96.12 94 HIS A CA 1
ATOM 717 C C . HIS A 1 94 ? -10.663 -3.368 -3.201 1.00 96.12 94 HIS A C 1
ATOM 719 O O . HIS A 1 94 ? -9.450 -3.147 -3.334 1.00 96.12 94 HIS A O 1
ATOM 725 N N . PRO A 1 95 ? -11.194 -4.535 -3.611 1.00 94.31 95 PRO A N 1
ATOM 726 C CA . PRO A 1 95 ? -10.399 -5.614 -4.211 1.00 94.31 95 PRO A CA 1
ATOM 727 C C . PRO A 1 95 ? -9.702 -5.205 -5.520 1.00 94.31 95 PRO A C 1
ATOM 729 O O . PRO A 1 95 ? -8.689 -5.785 -5.906 1.00 94.31 95 PRO A O 1
ATOM 732 N N . GLU A 1 96 ? -10.185 -4.171 -6.207 1.00 95.44 96 GLU A N 1
ATOM 733 C CA . GLU A 1 96 ? -9.546 -3.613 -7.397 1.00 95.44 96 GLU A CA 1
ATOM 734 C C . GLU A 1 96 ? -8.181 -2.968 -7.114 1.00 95.44 96 GLU A C 1
ATOM 736 O O . GLU A 1 96 ? -7.338 -2.879 -8.013 1.00 95.44 96 GLU A O 1
ATOM 741 N N . LEU A 1 97 ? -7.929 -2.533 -5.873 1.00 96.06 97 LEU A N 1
ATOM 742 C CA . LEU A 1 97 ? -6.642 -1.956 -5.489 1.00 96.06 97 LEU A CA 1
ATOM 743 C C . LEU A 1 97 ? -5.537 -3.015 -5.495 1.00 96.06 97 LEU A C 1
ATOM 745 O O . LEU A 1 97 ? -4.412 -2.696 -5.879 1.00 96.06 97 LEU A O 1
ATOM 749 N N . GLU A 1 98 ? -5.855 -4.273 -5.175 1.00 94.31 98 GLU A N 1
ATOM 750 C CA . GLU A 1 98 ? -4.899 -5.384 -5.253 1.00 94.31 98 GLU A CA 1
ATOM 751 C C . GLU A 1 98 ? -4.369 -5.532 -6.686 1.00 94.31 98 GLU A C 1
ATOM 753 O O . GLU A 1 98 ? -3.158 -5.536 -6.908 1.00 94.31 98 GLU A O 1
ATOM 758 N N . ALA A 1 99 ? -5.263 -5.533 -7.682 1.00 94.88 99 ALA A N 1
ATOM 759 C CA . ALA A 1 99 ? -4.881 -5.594 -9.093 1.00 94.88 99 ALA A CA 1
ATOM 760 C C . ALA A 1 99 ? -4.032 -4.382 -9.518 1.00 94.88 99 ALA A C 1
ATOM 762 O O . ALA A 1 99 ? -3.074 -4.519 -10.283 1.00 94.88 99 ALA A O 1
ATOM 763 N N . LYS A 1 100 ? -4.336 -3.189 -8.993 1.00 96.69 100 LYS A N 1
ATOM 764 C CA . LYS A 1 100 ? 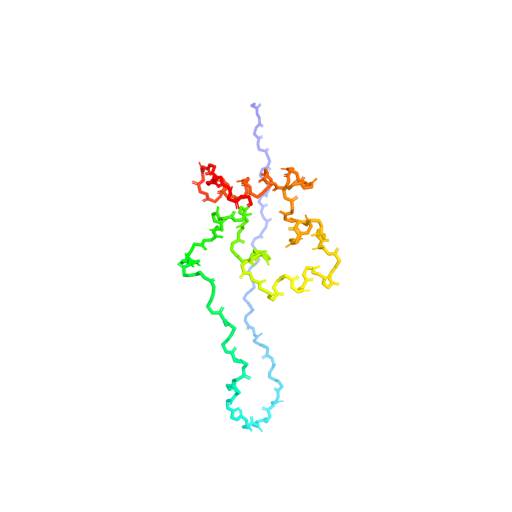-3.564 -1.969 -9.265 1.00 96.69 100 LYS A CA 1
ATOM 765 C C . LYS A 1 100 ? -2.137 -2.042 -8.717 1.00 96.69 100 LYS A C 1
ATOM 767 O O . LYS A 1 100 ? -1.210 -1.580 -9.386 1.00 96.69 100 LYS A O 1
ATOM 772 N N . PHE A 1 101 ? -1.937 -2.573 -7.514 1.00 97.38 101 PHE A N 1
ATOM 773 C CA . PHE A 1 101 ? -0.592 -2.758 -6.962 1.00 97.38 101 PHE A CA 1
ATOM 774 C C . PHE A 1 101 ? 0.135 -3.928 -7.633 1.00 97.38 101 PHE A C 1
ATOM 776 O O . PHE A 1 101 ? 1.320 -3.803 -7.945 1.00 97.38 101 PHE A O 1
ATOM 783 N N . ALA A 1 102 ? -0.571 -5.010 -7.969 1.00 96.38 102 ALA A N 1
ATOM 784 C CA . ALA A 1 102 ? -0.007 -6.130 -8.714 1.00 96.38 102 ALA A CA 1
ATOM 785 C C . ALA A 1 102 ? 0.522 -5.712 -10.091 1.00 96.38 102 ALA A C 1
ATOM 787 O O . ALA A 1 102 ? 1.637 -6.082 -10.451 1.00 96.38 102 ALA A O 1
ATOM 788 N N . ALA A 1 103 ? -0.201 -4.853 -10.814 1.00 98.12 103 ALA A N 1
ATOM 789 C CA . ALA A 1 103 ? 0.267 -4.302 -12.084 1.00 98.12 103 ALA A CA 1
ATOM 790 C C . ALA A 1 103 ? 1.577 -3.500 -11.940 1.00 98.12 103 ALA A C 1
ATOM 792 O O . ALA A 1 103 ? 2.426 -3.540 -12.830 1.00 98.12 103 ALA A O 1
ATOM 793 N N . GLN A 1 104 ? 1.783 -2.796 -10.819 1.00 97.69 104 GLN A N 1
ATOM 794 C CA . GLN A 1 104 ? 3.045 -2.090 -10.553 1.00 97.69 104 GLN A CA 1
ATOM 795 C C . GLN A 1 104 ? 4.197 -3.071 -10.314 1.00 97.69 104 GLN A C 1
ATOM 797 O O . GLN A 1 104 ? 5.301 -2.865 -10.822 1.00 97.69 104 GLN A O 1
ATOM 802 N N . TYR A 1 105 ? 3.939 -4.152 -9.576 1.00 97.69 105 TYR A N 1
ATOM 803 C CA . TYR A 1 105 ? 4.916 -5.216 -9.375 1.00 97.69 105 TYR A CA 1
ATOM 804 C C . TYR A 1 105 ? 5.276 -5.899 -10.701 1.00 97.69 105 TYR A C 1
ATOM 806 O O . TYR A 1 105 ? 6.457 -6.037 -11.024 1.00 97.69 105 TYR A O 1
ATOM 814 N N . GLU A 1 106 ? 4.278 -6.259 -11.509 1.00 98.00 106 GLU A N 1
ATOM 815 C CA . GLU A 1 106 ? 4.474 -6.849 -12.835 1.00 98.00 106 GLU A CA 1
ATOM 816 C C . GLU A 1 106 ? 5.267 -5.929 -13.761 1.00 98.00 106 GLU A C 1
ATOM 818 O O . GLU A 1 106 ? 6.196 -6.384 -14.424 1.00 98.00 106 GLU A O 1
ATOM 823 N N . ALA A 1 107 ? 4.974 -4.627 -13.766 1.00 98.25 107 ALA A N 1
ATOM 824 C CA . ALA A 1 107 ? 5.724 -3.660 -14.562 1.00 98.25 107 ALA A CA 1
ATOM 825 C C . ALA A 1 107 ? 7.213 -3.609 -14.176 1.00 98.25 107 ALA A C 1
ATOM 827 O O . ALA A 1 107 ? 8.065 -3.366 -15.031 1.00 98.25 107 ALA A O 1
ATOM 828 N N . LYS A 1 108 ? 7.541 -3.850 -12.901 1.00 97.25 108 LYS A N 1
ATOM 829 C CA . LYS A 1 108 ? 8.918 -3.832 -12.393 1.00 97.25 108 LYS A CA 1
ATOM 830 C C . LYS A 1 108 ? 9.650 -5.161 -12.591 1.00 97.25 108 LYS A C 1
ATOM 832 O O . LYS A 1 108 ? 10.843 -5.153 -12.887 1.00 97.25 108 LYS A O 1
ATOM 837 N N . TYR A 1 109 ? 8.964 -6.288 -12.403 1.00 96.56 109 TYR A N 1
ATOM 838 C CA . TYR A 1 109 ? 9.585 -7.616 -12.321 1.00 96.56 109 TYR A CA 1
ATOM 839 C C . TYR A 1 109 ? 9.197 -8.579 -13.450 1.00 96.56 109 TYR A C 1
ATOM 841 O O . TYR A 1 109 ? 9.770 -9.665 -13.536 1.00 96.56 109 TYR A O 1
ATOM 849 N N . GLY A 1 110 ? 8.235 -8.220 -14.302 1.00 97.94 110 GLY A N 1
ATOM 850 C CA . GLY A 1 110 ? 7.750 -9.046 -15.412 1.00 97.94 110 GLY A CA 1
ATOM 851 C C . GLY A 1 110 ? 6.960 -10.290 -14.990 1.00 97.94 110 GLY A C 1
ATOM 852 O O . GLY A 1 110 ? 6.806 -11.210 -15.788 1.00 97.94 110 GLY A O 1
ATOM 853 N N . LYS A 1 111 ? 6.502 -10.358 -13.735 1.00 96.94 111 LYS A N 1
ATOM 854 C CA . LYS A 1 111 ? 5.744 -11.483 -13.164 1.00 96.94 111 LYS A CA 1
ATOM 855 C C . LYS A 1 111 ? 4.789 -10.990 -12.081 1.00 96.94 111 LYS A C 1
ATOM 857 O O . LYS A 1 111 ? 5.039 -9.928 -11.522 1.00 96.94 111 LYS A O 1
ATOM 862 N N . GLN A 1 112 ? 3.757 -11.768 -11.762 1.00 97.00 112 GLN A N 1
ATOM 863 C CA . GLN A 1 112 ? 2.817 -11.454 -10.679 1.00 97.00 112 GLN A CA 1
ATOM 864 C C . GLN A 1 112 ? 3.504 -11.384 -9.308 1.00 97.00 112 GLN A C 1
ATOM 866 O O . GLN A 1 112 ? 4.454 -12.145 -9.072 1.00 97.00 112 GLN A O 1
ATOM 871 N N . PRO A 1 113 ? 3.039 -10.500 -8.401 1.00 95.06 113 PRO A N 1
ATOM 872 C CA . PRO A 1 113 ? 3.514 -10.495 -7.026 1.00 95.06 113 PRO A CA 1
ATOM 873 C C . PRO A 1 113 ? 3.119 -11.790 -6.310 1.00 95.06 113 PRO A C 1
ATOM 875 O O . PRO A 1 113 ? 2.143 -12.448 -6.686 1.00 95.06 113 PRO A O 1
ATOM 878 N N . PRO A 1 114 ? 3.840 -12.157 -5.242 1.00 92.81 114 PRO A N 1
ATOM 879 C CA . PRO A 1 114 ? 3.342 -13.161 -4.319 1.00 92.81 114 PRO A CA 1
ATOM 880 C C . PRO A 1 114 ? 2.023 -12.695 -3.695 1.00 92.81 114 PRO A C 1
ATOM 882 O O . PRO A 1 114 ? 1.781 -11.499 -3.516 1.00 92.81 114 PRO A O 1
ATOM 885 N N . LYS A 1 115 ? 1.164 -13.662 -3.368 1.00 90.31 115 LYS A N 1
ATOM 886 C CA . LYS A 1 115 ? -0.134 -13.381 -2.760 1.00 90.31 115 LYS A CA 1
ATOM 887 C C . LYS A 1 115 ? 0.063 -12.773 -1.361 1.00 90.31 115 LYS A C 1
ATOM 889 O O . LYS A 1 115 ? 0.751 -13.410 -0.557 1.00 90.31 115 LYS A O 1
ATOM 894 N N . PRO A 1 116 ? -0.556 -11.617 -1.057 1.00 87.50 116 PRO A N 1
ATOM 895 C CA . PRO A 1 116 ? -0.459 -11.013 0.263 1.00 87.50 116 PRO A CA 1
ATOM 896 C C . PRO A 1 116 ? -1.072 -11.909 1.339 1.00 87.50 116 PRO A C 1
ATOM 898 O O . PRO A 1 116 ? -2.040 -12.644 1.103 1.00 87.50 116 PRO A O 1
ATOM 901 N N . LYS A 1 117 ? -0.501 -11.836 2.539 1.00 80.38 117 LYS A N 1
ATOM 902 C CA . LYS A 1 117 ? -1.040 -12.464 3.743 1.00 80.38 117 LYS A CA 1
ATOM 903 C C . LYS A 1 117 ? -2.008 -11.461 4.368 1.00 80.38 117 LYS A C 1
ATOM 905 O O . LYS A 1 117 ? -1.585 -10.579 5.100 1.00 80.38 117 LYS A O 1
ATOM 910 N N . SER A 1 118 ? -3.270 -11.598 3.954 1.00 59.69 118 SER A N 1
ATOM 911 C CA . SER A 1 118 ? -4.478 -10.879 4.402 1.00 59.69 118 SER A CA 1
ATOM 912 C C . SER A 1 118 ? -4.382 -10.178 5.754 1.00 59.69 118 SER A C 1
ATOM 914 O O . SER A 1 118 ? -4.120 -10.910 6.740 1.00 59.69 118 SER A O 1
#

Foldseek 3Di:
DDDDDDDDDDDDDDDDDDDDDDDDDDDDDDDDDDDDDDPDDDDPPPLVDQADQAQLAGPVQFCPNDVVNVVVLVVVVQADPVVGGGVCSDCVVPVVSSVVRQVVVCVVPVDGGHDHND